Protein AF-A0A2J8SZX2-F1 (afdb_monomer)

InterPro domains:
  IPR000738 WHEP-TRS domain [PF00458] (13-65)
  IPR000738 WHEP-TRS domain [PS00762] (20-48)
  IPR000738 WHEP-TRS domain [PS51185] (9-65)
  IPR000738 WHEP-TRS domain [SM00991] (13-69)
  IPR009068 uS15/NS1, RNA-binding domain superfamily [SSF47060] (10-65)
  IPR014729 Rossmann-like alpha/beta/alpha sandwich fold [G3DSA:3.40.50.620] (83-125)

Mean predicted aligned error: 16.52 Å

Solvent-accessible surface area (backbone atoms only — not comparable to full-atom values): 8187 Å² total; per-residue (Å²): 140,90,86,86,72,83,81,73,47,71,66,59,43,51,52,49,38,52,53,39,50,50,48,42,50,50,36,62,74,67,68,49,56,68,68,59,45,51,52,41,46,51,48,37,52,52,42,41,50,52,39,26,69,75,67,74,45,76,85,46,97,91,57,64,96,75,77,84,85,88,83,89,89,85,86,83,91,80,90,77,91,76,70,68,45,77,58,102,87,46,80,47,57,87,47,94,87,48,72,62,61,71,59,50,32,59,75,71,70,52,78,82,91,47,72,67,60,53,54,53,51,66,74,74,107

Nearest PDB structures (foldseek):
  5ujj-assembly1_A  TM=8.056E-01  e=5.529E-10  Homo sapiens
  2djv-assembly1_A  TM=6.641E-01  e=4.109E-02  Homo sapiens
  1x59-assembly1_A  TM=5.696E-01  e=1.342E-01  Homo sapiens
  4m1p-assembly1_A  TM=7.958E-01  e=8.167E-01  Geobacillus thermodenitrificans NG80-2
  5lcy-assembly1_C  TM=8.212E-01  e=2.506E+00  Salmonella enterica subsp. enterica serovar Typhimurium

Radius of gyration: 24.13 Å; Cα contacts (8 Å, |Δi|>4): 65; chains: 1; bounding box: 69×42×55 Å

Structure (mmCIF, N/CA/C/O backbone):
data_AF-A0A2J8SZX2-F1
#
_entry.id   AF-A0A2J8SZX2-F1
#
loop_
_atom_site.group_PDB
_atom_site.id
_atom_site.type_symbol
_atom_site.label_atom_id
_atom_site.label_alt_id
_atom_site.label_comp_id
_atom_site.label_asym_id
_atom_site.label_entity_id
_atom_site.label_seq_id
_atom_site.pdbx_PDB_ins_code
_atom_site.Cartn_x
_atom_site.Cartn_y
_atom_site.Cartn_z
_atom_site.occupancy
_atom_site.B_iso_or_equiv
_atom_site.auth_seq_id
_atom_site.auth_comp_id
_atom_site.auth_asym_id
_atom_site.auth_atom_id
_atom_site.pdbx_PDB_model_num
ATOM 1 N N . MET A 1 1 ? 40.806 -9.061 -31.811 1.00 41.22 1 MET A N 1
ATOM 2 C CA . MET A 1 1 ? 39.915 -9.978 -31.073 1.00 41.22 1 MET A CA 1
ATOM 3 C C . MET A 1 1 ? 38.663 -9.203 -30.692 1.00 41.22 1 MET A C 1
ATOM 5 O O . MET A 1 1 ? 38.812 -8.308 -29.870 1.00 41.22 1 MET A O 1
ATOM 9 N N . PRO A 1 2 ? 37.482 -9.439 -31.286 1.00 55.88 2 PRO A N 1
ATOM 10 C CA . PRO A 1 2 ? 36.274 -8.826 -30.743 1.00 55.88 2 PRO A CA 1
ATOM 11 C C . PRO A 1 2 ? 35.157 -9.863 -30.583 1.00 55.88 2 PRO A C 1
ATOM 13 O O . PRO A 1 2 ? 34.557 -10.255 -31.574 1.00 55.88 2 PRO A O 1
ATOM 16 N N . ASN A 1 3 ? 34.926 -10.342 -29.360 1.00 47.12 3 ASN A N 1
ATOM 17 C CA . ASN A 1 3 ? 33.588 -10.546 -28.783 1.00 47.12 3 ASN A CA 1
ATOM 18 C C . ASN A 1 3 ? 33.706 -11.303 -27.457 1.00 47.12 3 ASN A C 1
ATOM 20 O O . ASN A 1 3 ? 33.850 -12.520 -27.453 1.00 47.12 3 ASN A O 1
ATOM 24 N N . SER A 1 4 ? 33.590 -10.569 -26.355 1.00 47.84 4 SER A N 1
ATOM 25 C CA . SER A 1 4 ? 33.160 -11.102 -25.059 1.00 47.84 4 SER A CA 1
ATOM 26 C C . SER A 1 4 ? 32.384 -10.009 -24.323 1.00 47.84 4 SER A C 1
ATOM 28 O O . SER A 1 4 ? 32.698 -9.678 -23.185 1.00 47.84 4 SER A O 1
ATOM 30 N N . GLU A 1 5 ? 31.405 -9.392 -24.988 1.00 51.00 5 GLU A N 1
ATOM 31 C CA . GLU A 1 5 ? 30.329 -8.719 -24.261 1.00 51.00 5 GLU A CA 1
ATOM 32 C C . GLU A 1 5 ? 29.258 -9.779 -23.984 1.00 51.00 5 GLU A C 1
ATOM 34 O O . GLU A 1 5 ? 28.788 -10.419 -24.930 1.00 51.00 5 GLU A O 1
ATOM 39 N N . PRO A 1 6 ? 28.885 -10.039 -22.719 1.00 47.28 6 PRO A N 1
ATOM 40 C CA . PRO A 1 6 ? 27.720 -10.857 -22.453 1.00 47.28 6 PRO A CA 1
ATOM 41 C C . PRO A 1 6 ? 26.525 -10.058 -22.970 1.00 47.28 6 PRO A C 1
ATOM 43 O O . PRO A 1 6 ? 26.184 -9.013 -22.420 1.00 47.28 6 PRO A O 1
ATOM 46 N N . CYS A 1 7 ? 25.937 -10.510 -24.076 1.00 44.41 7 CYS A N 1
ATOM 47 C CA . CYS A 1 7 ? 24.688 -9.978 -24.606 1.00 44.41 7 CYS A CA 1
ATOM 48 C C . CYS A 1 7 ? 23.585 -10.282 -23.586 1.00 44.41 7 CYS A C 1
ATOM 50 O O . CYS A 1 7 ? 22.896 -11.293 -23.687 1.00 44.41 7 CYS A O 1
ATOM 52 N N . VAL A 1 8 ? 23.468 -9.445 -22.556 1.00 61.22 8 VAL A N 1
ATOM 53 C CA . VAL A 1 8 ? 22.274 -9.401 -21.721 1.00 61.22 8 VAL A CA 1
ATOM 54 C C . VAL A 1 8 ? 21.222 -8.773 -22.608 1.00 61.22 8 VAL A C 1
ATOM 56 O O . VAL A 1 8 ? 21.334 -7.605 -22.995 1.00 61.22 8 VAL A O 1
ATOM 59 N N . SER A 1 9 ? 20.257 -9.583 -23.025 1.00 74.88 9 SER A N 1
ATOM 60 C CA . SER A 1 9 ? 19.263 -9.127 -23.979 1.00 74.88 9 SER A CA 1
ATOM 61 C C . SER A 1 9 ? 18.487 -7.948 -23.374 1.00 74.88 9 SER A C 1
ATOM 63 O O . SER A 1 9 ? 18.234 -7.909 -22.164 1.00 74.88 9 SER A O 1
ATOM 65 N N . PRO A 1 10 ? 18.076 -6.962 -24.182 1.00 75.00 10 PRO A N 1
ATOM 66 C CA . PRO A 1 10 ? 17.342 -5.805 -23.674 1.00 75.00 10 PRO A CA 1
ATOM 67 C C . PRO A 1 10 ? 16.081 -6.177 -22.884 1.00 75.00 10 PRO A C 1
ATOM 69 O O . PRO A 1 10 ? 15.703 -5.490 -21.937 1.00 75.00 10 PRO A O 1
ATOM 72 N N . LEU A 1 11 ? 15.469 -7.307 -23.242 1.00 78.25 11 LEU A N 1
ATOM 73 C CA . LEU A 1 11 ? 14.329 -7.889 -22.550 1.00 78.25 11 LEU A CA 1
ATOM 74 C C . LEU A 1 11 ? 14.689 -8.422 -21.152 1.00 78.25 11 LEU A C 1
ATOM 76 O O . LEU A 1 11 ? 13.962 -8.162 -20.196 1.00 78.25 11 LEU A O 1
ATOM 80 N N . GLU A 1 12 ? 15.813 -9.126 -20.998 1.00 82.50 12 GLU A N 1
ATOM 81 C CA . GLU A 1 12 ? 16.295 -9.571 -19.679 1.00 82.50 12 GLU A CA 1
ATOM 82 C C . GLU A 1 12 ? 16.577 -8.389 -18.756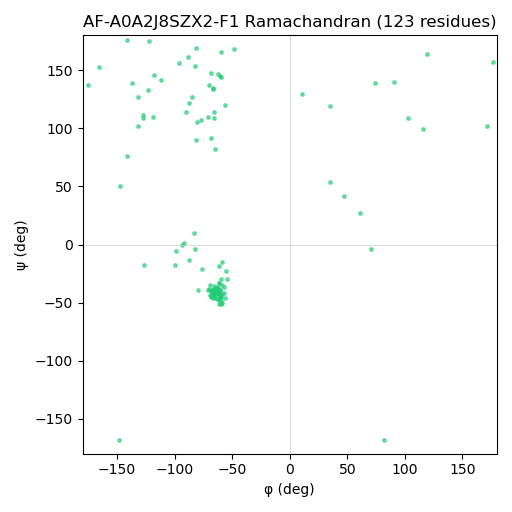 1.00 82.50 12 GLU A C 1
ATOM 84 O O . GLU A 1 12 ? 16.255 -8.420 -17.565 1.00 82.50 12 GLU A O 1
ATOM 89 N N . LEU A 1 13 ? 17.139 -7.321 -19.315 1.00 82.88 13 LEU A N 1
ATOM 90 C CA . LEU A 1 13 ? 17.448 -6.113 -18.573 1.00 82.88 13 LEU A CA 1
ATOM 91 C C . LEU A 1 13 ? 16.178 -5.357 -18.162 1.00 82.88 13 LEU A C 1
ATOM 93 O O . LEU A 1 13 ? 16.088 -4.899 -17.026 1.00 82.88 13 LEU A O 1
ATOM 97 N N . PHE A 1 14 ? 15.162 -5.313 -19.031 1.00 82.94 14 PHE A N 1
ATOM 98 C CA . PHE A 1 14 ? 13.830 -4.805 -18.692 1.00 82.94 14 PHE A CA 1
ATOM 99 C C . PHE A 1 14 ? 13.199 -5.587 -17.530 1.00 82.94 14 PHE A C 1
ATOM 101 O O . PHE A 1 14 ? 12.783 -4.984 -16.541 1.00 82.94 14 PHE A O 1
ATOM 108 N N . ASN A 1 15 ? 13.186 -6.922 -17.610 1.00 85.12 15 ASN A N 1
ATOM 109 C CA . ASN A 1 15 ? 12.644 -7.785 -16.556 1.00 85.12 15 ASN A CA 1
ATOM 110 C C . ASN A 1 15 ? 13.405 -7.616 -15.236 1.00 85.12 15 ASN A C 1
ATOM 112 O O . ASN A 1 15 ? 12.794 -7.514 -14.177 1.00 85.12 15 ASN A O 1
ATOM 116 N N . SER A 1 16 ? 14.735 -7.516 -15.293 1.00 86.50 16 SER A N 1
ATOM 117 C CA . SER A 1 16 ? 15.568 -7.295 -14.106 1.00 86.50 16 SER A CA 1
ATOM 118 C C . SER A 1 16 ? 15.273 -5.951 -13.445 1.00 86.50 16 SER A C 1
ATOM 120 O O . SER A 1 16 ? 15.188 -5.880 -12.222 1.00 86.50 16 SER A O 1
ATOM 122 N N . ILE A 1 17 ? 15.064 -4.886 -14.229 1.00 88.56 17 ILE A N 1
ATOM 123 C CA . ILE A 1 17 ? 14.664 -3.575 -13.695 1.00 88.56 17 ILE A CA 1
ATOM 124 C C . ILE A 1 17 ? 13.272 -3.643 -13.064 1.00 88.56 17 ILE A C 1
ATOM 126 O O . ILE A 1 17 ? 13.071 -3.066 -11.996 1.00 88.56 17 ILE A O 1
ATOM 130 N N . ALA A 1 18 ? 12.324 -4.342 -13.691 1.00 86.06 18 ALA A N 1
ATOM 131 C CA . ALA A 1 18 ? 10.980 -4.519 -13.149 1.00 86.06 18 ALA A CA 1
ATOM 132 C C . ALA A 1 18 ? 11.013 -5.249 -11.798 1.00 86.06 18 ALA A C 1
ATOM 134 O O . ALA A 1 18 ? 10.501 -4.726 -10.807 1.00 86.06 18 ALA A O 1
ATOM 135 N N . THR A 1 19 ? 11.694 -6.397 -11.737 1.00 87.88 19 THR A N 1
ATOM 136 C CA . THR A 1 19 ? 11.862 -7.195 -10.515 1.00 87.88 19 THR A CA 1
ATOM 137 C C . THR A 1 19 ? 12.584 -6.409 -9.425 1.00 87.88 19 THR A C 1
ATOM 139 O O . THR A 1 19 ? 12.126 -6.364 -8.285 1.00 87.88 19 THR A O 1
ATOM 142 N N . GLN A 1 20 ? 13.681 -5.728 -9.768 1.00 89.75 20 GLN A N 1
ATOM 143 C CA . GLN A 1 20 ? 14.436 -4.921 -8.812 1.00 89.75 20 GLN A CA 1
ATOM 144 C C . GLN A 1 20 ? 13.618 -3.721 -8.310 1.00 89.75 20 GLN A C 1
ATOM 146 O O . GLN A 1 20 ? 13.712 -3.350 -7.143 1.00 89.75 20 GLN A O 1
ATOM 151 N N . GLY A 1 21 ? 12.797 -3.113 -9.170 1.00 88.81 21 GLY A N 1
ATOM 152 C CA . GLY A 1 21 ? 11.896 -2.025 -8.799 1.00 88.81 21 GLY A CA 1
ATOM 153 C C . GLY A 1 21 ? 10.802 -2.469 -7.827 1.00 88.81 21 GLY A C 1
ATOM 154 O O . GLY A 1 21 ? 10.505 -1.741 -6.878 1.00 88.81 21 GLY A O 1
ATOM 155 N N . GLU A 1 22 ? 10.242 -3.665 -8.025 1.00 88.31 22 GLU A N 1
ATOM 156 C CA . GLU A 1 22 ? 9.286 -4.262 -7.085 1.00 88.31 22 GLU A CA 1
ATOM 157 C C . GLU A 1 22 ? 9.955 -4.594 -5.749 1.00 88.31 22 GLU A C 1
ATOM 159 O O . GLU A 1 22 ? 9.414 -4.261 -4.700 1.00 88.31 22 GLU A O 1
ATOM 164 N N . LEU A 1 23 ? 11.176 -5.135 -5.775 1.00 88.75 23 LEU A N 1
ATOM 165 C CA . LEU A 1 23 ? 11.956 -5.396 -4.565 1.00 88.75 23 LEU A CA 1
ATOM 166 C C . LEU A 1 23 ? 12.239 -4.109 -3.774 1.00 88.75 23 LEU A C 1
ATOM 168 O O . LEU A 1 23 ? 12.071 -4.071 -2.562 1.00 88.75 23 LEU A O 1
ATOM 172 N N . VAL A 1 24 ? 12.621 -3.015 -4.439 1.00 89.69 24 VAL A N 1
ATOM 173 C CA . VAL A 1 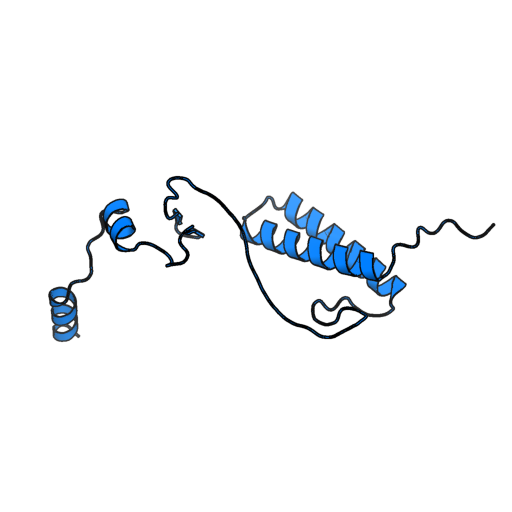24 ? 12.810 -1.717 -3.766 1.00 89.69 24 VAL A CA 1
ATOM 174 C C . VAL A 1 24 ? 11.501 -1.218 -3.147 1.00 89.69 24 VAL A C 1
ATOM 176 O O . VAL A 1 24 ? 11.520 -0.631 -2.063 1.00 89.69 24 VAL A O 1
ATOM 179 N N . ARG A 1 25 ? 10.363 -1.437 -3.817 1.00 89.62 25 ARG A N 1
ATOM 180 C CA . ARG A 1 25 ? 9.044 -1.066 -3.293 1.00 89.62 25 ARG A CA 1
ATOM 181 C C . ARG A 1 25 ? 8.678 -1.902 -2.069 1.00 89.62 25 ARG A C 1
ATOM 183 O O . ARG A 1 25 ? 8.257 -1.319 -1.073 1.00 89.62 25 ARG A O 1
ATOM 190 N N . SER A 1 26 ? 8.871 -3.218 -2.120 1.00 87.12 26 SER A N 1
ATOM 191 C CA . SER A 1 26 ? 8.571 -4.120 -1.007 1.00 87.12 26 SER A CA 1
ATOM 192 C C . SER A 1 26 ? 9.489 -3.871 0.189 1.00 87.12 26 SER A C 1
ATOM 194 O O . SER A 1 26 ? 8.993 -3.767 1.305 1.00 87.12 26 SER A O 1
ATOM 196 N N . LEU A 1 27 ? 10.790 -3.651 -0.028 1.00 91.19 27 LEU A N 1
ATOM 197 C CA . LEU A 1 27 ? 11.742 -3.300 1.033 1.00 91.19 27 LEU A CA 1
ATOM 198 C C . LEU A 1 27 ? 11.384 -1.969 1.708 1.00 91.19 27 LEU A C 1
ATOM 200 O O . LEU A 1 27 ? 11.453 -1.856 2.930 1.00 91.19 27 LEU A O 1
ATOM 204 N N . LYS A 1 28 ? 10.959 -0.963 0.933 1.00 85.19 28 LYS A N 1
ATOM 205 C CA . LYS A 1 28 ? 10.483 0.315 1.487 1.00 85.19 28 LYS A CA 1
ATOM 206 C C . LYS A 1 28 ? 9.163 0.166 2.245 1.00 85.19 28 LYS A C 1
ATOM 208 O O . LYS A 1 28 ? 9.010 0.798 3.281 1.00 85.19 28 LYS A O 1
ATOM 213 N N . ALA A 1 29 ? 8.229 -0.638 1.741 1.00 87.00 29 ALA A N 1
ATOM 214 C CA . ALA A 1 29 ? 6.949 -0.891 2.402 1.00 87.00 29 ALA A CA 1
ATOM 215 C C . ALA A 1 29 ? 7.111 -1.719 3.689 1.00 87.00 29 ALA A C 1
ATOM 217 O O . ALA A 1 29 ? 6.414 -1.476 4.666 1.00 87.00 29 ALA A O 1
ATOM 218 N N . GLY A 1 30 ? 8.060 -2.657 3.703 1.00 84.56 30 GLY A N 1
ATOM 219 C CA . GLY A 1 30 ? 8.387 -3.506 4.848 1.00 84.56 30 GLY A CA 1
ATOM 220 C C . GLY A 1 30 ? 9.338 -2.874 5.865 1.00 84.56 30 GLY A C 1
ATOM 221 O O . GLY A 1 30 ? 9.820 -3.592 6.735 1.00 84.56 30 GLY A O 1
ATOM 222 N N . ASN A 1 31 ? 9.642 -1.571 5.758 1.00 84.19 31 ASN A N 1
ATOM 223 C CA . ASN A 1 31 ? 10.609 -0.868 6.615 1.00 84.19 31 ASN A CA 1
ATOM 224 C C . ASN A 1 31 ? 11.943 -1.625 6.772 1.00 84.19 31 ASN A C 1
ATOM 226 O O . ASN A 1 31 ? 12.501 -1.704 7.868 1.00 84.19 31 ASN A O 1
ATOM 230 N N . ALA A 1 32 ? 12.448 -2.190 5.670 1.00 88.00 32 ALA A N 1
ATOM 231 C CA . ALA A 1 32 ? 13.741 -2.863 5.646 1.00 88.00 32 ALA A CA 1
ATOM 232 C C . ALA A 1 32 ? 14.877 -1.906 6.035 1.00 88.00 32 ALA A C 1
ATOM 234 O O . ALA A 1 32 ? 14.714 -0.678 6.065 1.00 88.00 32 ALA A O 1
ATOM 235 N N . SER A 1 33 ? 16.053 -2.461 6.328 1.00 90.38 33 SER A N 1
ATOM 236 C CA . SER A 1 33 ? 17.177 -1.633 6.751 1.00 90.38 33 SER A CA 1
ATOM 237 C C . SER A 1 33 ? 17.585 -0.656 5.643 1.00 90.38 33 SER A C 1
ATOM 239 O O . SER A 1 33 ? 17.494 -0.936 4.443 1.00 90.38 33 SER A O 1
ATOM 241 N N . LYS A 1 34 ? 18.040 0.533 6.047 1.00 89.75 34 LYS A N 1
ATOM 242 C CA . LYS A 1 34 ? 18.444 1.581 5.104 1.00 89.75 34 LYS A CA 1
ATOM 243 C C . LYS A 1 34 ? 19.544 1.096 4.155 1.00 89.75 34 LYS A C 1
ATOM 245 O O . LYS A 1 34 ? 19.495 1.413 2.973 1.00 89.75 34 LYS A O 1
ATOM 250 N N . ASP A 1 35 ? 20.467 0.279 4.656 1.00 90.44 35 ASP A N 1
ATOM 251 C CA . ASP A 1 35 ? 21.557 -0.297 3.869 1.00 90.44 35 ASP A CA 1
ATOM 252 C C . ASP A 1 35 ? 21.044 -1.252 2.778 1.00 90.44 35 ASP A C 1
ATOM 254 O O . ASP A 1 35 ? 21.518 -1.209 1.640 1.00 90.44 35 ASP A O 1
ATOM 258 N N . GLU A 1 36 ? 20.033 -2.072 3.082 1.00 88.88 36 GLU A N 1
ATOM 259 C CA . GLU A 1 36 ? 19.393 -2.958 2.100 1.00 88.88 36 GLU A CA 1
ATOM 260 C C . GLU A 1 36 ? 18.644 -2.161 1.028 1.00 88.88 36 GLU A C 1
ATOM 262 O O . GLU A 1 36 ? 18.782 -2.443 -0.165 1.00 88.88 36 GLU A O 1
ATOM 267 N N . ILE A 1 37 ? 17.899 -1.127 1.435 1.00 90.75 37 ILE A N 1
ATOM 268 C CA . ILE A 1 37 ? 17.183 -0.241 0.509 1.00 90.75 37 ILE A CA 1
ATOM 269 C C . ILE A 1 37 ? 18.175 0.497 -0.398 1.00 90.75 37 ILE A C 1
ATOM 271 O O . ILE A 1 37 ? 17.982 0.529 -1.614 1.00 90.75 37 ILE A O 1
ATOM 275 N N . ASP A 1 38 ? 19.246 1.064 0.159 1.00 90.69 38 ASP A N 1
ATOM 276 C CA . ASP A 1 38 ? 20.245 1.825 -0.595 1.00 90.69 38 ASP A CA 1
ATOM 277 C C . ASP A 1 38 ? 21.028 0.921 -1.563 1.00 90.69 38 ASP A C 1
ATOM 279 O O . ASP A 1 38 ? 21.258 1.297 -2.718 1.00 90.69 38 ASP A O 1
ATOM 283 N N . SER A 1 39 ? 21.363 -0.305 -1.147 1.00 91.81 39 SER A N 1
ATOM 284 C CA . SER A 1 39 ? 21.968 -1.322 -2.017 1.00 91.81 39 SER A CA 1
ATOM 285 C C . SER A 1 39 ? 21.044 -1.693 -3.184 1.00 91.81 39 SER A C 1
ATOM 287 O O . SER A 1 39 ? 21.450 -1.656 -4.353 1.00 91.81 39 SER A O 1
ATOM 289 N N . ALA A 1 40 ? 19.766 -1.959 -2.895 1.00 89.38 40 ALA A N 1
ATOM 290 C CA . ALA A 1 40 ? 18.777 -2.322 -3.903 1.00 89.38 40 ALA A CA 1
ATOM 291 C C . ALA A 1 40 ? 18.493 -1.176 -4.893 1.00 89.38 40 ALA A C 1
ATOM 293 O O . ALA A 1 40 ? 18.355 -1.417 -6.096 1.00 89.38 40 ALA A O 1
ATOM 294 N N . VAL A 1 41 ? 18.456 0.072 -4.414 1.00 92.06 41 VAL A N 1
ATOM 295 C CA . VAL A 1 41 ? 18.309 1.276 -5.249 1.00 92.06 41 VAL A CA 1
ATOM 296 C C . VAL A 1 41 ? 19.543 1.491 -6.124 1.00 92.06 41 VAL A C 1
ATOM 298 O O . VAL A 1 41 ? 19.406 1.818 -7.304 1.00 92.06 41 VAL A O 1
ATOM 301 N N . LYS A 1 42 ? 20.748 1.271 -5.590 1.00 92.19 42 LYS A N 1
ATOM 302 C CA . LYS A 1 42 ? 21.992 1.371 -6.363 1.00 92.19 42 LYS A CA 1
ATOM 303 C C . LYS A 1 42 ? 22.010 0.369 -7.517 1.00 92.19 42 LYS A C 1
ATOM 305 O O . LYS A 1 42 ? 22.313 0.757 -8.644 1.00 92.19 42 LYS A O 1
ATOM 310 N N . MET A 1 43 ? 21.607 -0.878 -7.264 1.00 89.75 43 MET A N 1
ATOM 311 C CA . MET A 1 43 ? 21.424 -1.877 -8.322 1.00 89.75 43 MET A CA 1
ATOM 312 C C . MET A 1 43 ? 20.380 -1.442 -9.356 1.00 89.75 43 MET A C 1
ATOM 314 O O . MET A 1 43 ? 20.644 -1.531 -10.553 1.00 89.75 43 MET A O 1
ATOM 318 N N . LEU A 1 44 ? 19.228 -0.918 -8.921 1.00 89.56 44 LEU A N 1
ATOM 319 C CA . LEU A 1 44 ? 18.175 -0.440 -9.824 1.00 89.56 44 LEU A CA 1
ATOM 320 C C . LEU A 1 44 ? 18.679 0.664 -10.770 1.00 89.56 44 LEU A C 1
ATOM 322 O O . LEU A 1 44 ? 18.388 0.641 -11.966 1.00 89.56 44 LEU A O 1
ATOM 326 N N . LEU A 1 45 ? 19.464 1.611 -10.248 1.00 89.25 45 LEU A N 1
ATOM 327 C CA . LEU A 1 45 ? 20.076 2.682 -11.038 1.00 89.25 45 LEU A CA 1
ATOM 328 C C . LEU A 1 45 ? 21.094 2.139 -12.047 1.00 89.25 45 LEU A C 1
ATOM 330 O O . LEU A 1 45 ? 21.079 2.558 -13.205 1.00 89.25 45 LEU A O 1
ATOM 334 N N . SER A 1 46 ? 21.944 1.193 -11.637 1.00 87.69 46 SER A N 1
ATOM 335 C CA . SER A 1 46 ? 22.893 0.522 -12.533 1.00 87.69 46 SER A CA 1
ATOM 336 C C . SER A 1 46 ? 22.189 -0.210 -13.672 1.00 87.69 46 SER A C 1
ATOM 338 O O . SER A 1 46 ? 22.531 0.008 -14.833 1.00 87.69 46 SER A O 1
ATOM 340 N N . LEU A 1 47 ? 21.158 -1.002 -13.366 1.00 88.31 47 LEU A N 1
ATOM 341 C CA . LEU A 1 47 ? 20.387 -1.728 -14.377 1.00 88.31 47 LEU A CA 1
ATOM 342 C C . LEU A 1 47 ? 19.706 -0.766 -15.359 1.00 88.31 47 LEU A C 1
ATOM 344 O O . LEU A 1 47 ? 19.763 -0.969 -16.571 1.00 88.31 47 LEU A O 1
ATOM 348 N N . LYS A 1 48 ? 19.129 0.331 -14.855 1.00 84.56 48 LYS A N 1
ATOM 349 C CA . LYS A 1 48 ? 18.495 1.360 -15.686 1.00 84.56 48 LYS A CA 1
ATOM 350 C C . LYS A 1 48 ? 19.492 2.075 -16.605 1.00 84.56 48 LYS A C 1
ATOM 352 O O . LYS A 1 48 ? 19.157 2.362 -17.755 1.00 84.56 48 LYS A O 1
ATOM 357 N N . MET A 1 49 ? 20.714 2.327 -16.133 1.00 85.31 49 MET A N 1
ATOM 358 C CA . MET A 1 49 ? 21.795 2.876 -16.959 1.00 85.31 49 MET A CA 1
ATOM 359 C C . MET A 1 49 ? 22.210 1.908 -18.067 1.00 85.31 49 MET A C 1
ATOM 361 O O . MET A 1 49 ? 22.301 2.324 -19.220 1.00 85.31 49 MET A O 1
ATOM 365 N N . SER A 1 50 ? 22.387 0.623 -17.750 1.00 83.56 50 SER A N 1
ATOM 366 C CA . SER A 1 50 ? 22.679 -0.405 -18.754 1.00 83.56 50 SER A CA 1
ATOM 367 C C . SER A 1 50 ? 21.553 -0.523 -19.788 1.00 83.56 50 SER A C 1
ATOM 369 O O . SER A 1 50 ? 21.832 -0.656 -20.975 1.00 83.56 50 SER A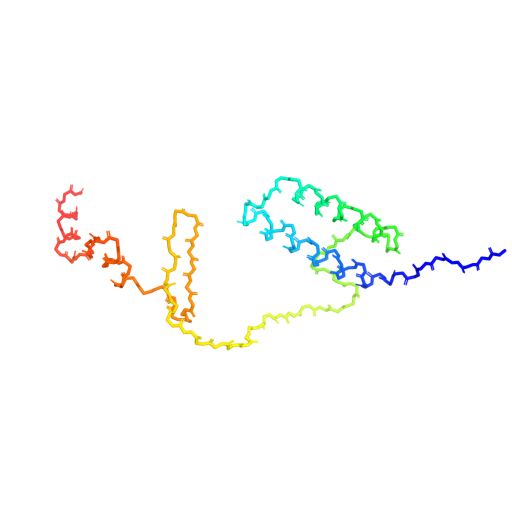 O 1
ATOM 371 N N . TYR A 1 51 ? 20.285 -0.414 -19.371 1.00 82.94 51 TYR A N 1
ATOM 372 C CA . TYR A 1 51 ? 19.137 -0.490 -20.284 1.00 82.94 51 TYR A CA 1
ATOM 373 C C . TYR A 1 51 ? 19.106 0.683 -21.241 1.00 82.94 51 TYR A C 1
ATOM 375 O O . TYR A 1 51 ? 18.949 0.500 -22.443 1.00 82.94 51 TYR A O 1
ATOM 383 N N . LYS A 1 52 ? 19.345 1.885 -20.718 1.00 83.69 52 LYS A N 1
ATOM 384 C CA . LYS A 1 52 ? 19.463 3.089 -21.531 1.00 83.69 52 LYS A CA 1
ATOM 385 C C . LYS A 1 52 ? 20.650 3.024 -22.491 1.00 83.69 52 LYS A C 1
ATOM 387 O O . LYS A 1 52 ? 20.534 3.504 -23.610 1.00 83.69 52 LYS A O 1
ATOM 392 N N . ALA A 1 53 ? 21.770 2.429 -22.082 1.00 81.19 53 ALA A N 1
ATOM 393 C CA . ALA A 1 53 ? 22.921 2.237 -22.960 1.00 81.19 53 ALA A CA 1
ATOM 394 C C . ALA A 1 53 ? 22.623 1.239 -24.094 1.00 81.19 53 ALA A C 1
ATOM 396 O O . ALA A 1 53 ? 23.022 1.479 -25.228 1.00 81.19 53 ALA A O 1
ATOM 397 N N . ALA A 1 54 ? 21.891 0.158 -23.802 1.00 75.75 54 ALA A N 1
ATOM 398 C CA . ALA A 1 54 ? 21.566 -0.888 -24.773 1.00 75.75 54 ALA A CA 1
ATOM 399 C C . ALA A 1 54 ? 20.400 -0.525 -25.713 1.00 75.75 54 ALA A C 1
ATOM 401 O O . ALA A 1 54 ? 20.438 -0.849 -26.897 1.00 75.75 54 ALA A O 1
ATOM 402 N N . MET A 1 55 ? 19.356 0.132 -25.199 1.00 74.06 55 MET A N 1
ATOM 403 C CA . MET A 1 55 ? 18.143 0.488 -25.953 1.00 74.06 55 MET A CA 1
ATOM 404 C C . MET A 1 55 ? 18.123 1.933 -26.446 1.00 74.06 55 MET A C 1
ATOM 406 O O . MET A 1 55 ? 17.307 2.271 -27.297 1.00 74.06 55 MET A O 1
ATOM 410 N N . GLY A 1 56 ? 18.961 2.810 -25.892 1.00 69.44 56 GLY A N 1
ATOM 411 C CA . GLY A 1 56 ? 18.903 4.251 -26.152 1.00 69.44 56 GLY A CA 1
ATOM 412 C C . GLY A 1 56 ? 17.685 4.955 -25.535 1.00 69.44 56 GLY A C 1
ATOM 413 O O . GLY A 1 56 ? 17.601 6.180 -25.604 1.00 69.44 56 GLY A O 1
ATOM 414 N N . GLU A 1 57 ? 16.764 4.218 -24.905 1.00 66.94 57 GLU A N 1
ATOM 415 C CA . GLU A 1 57 ? 15.544 4.746 -24.292 1.00 66.94 57 GLU A CA 1
ATOM 416 C C . GLU A 1 57 ? 15.508 4.492 -22.776 1.00 66.94 57 GLU A C 1
ATOM 418 O O . GLU A 1 57 ? 16.026 3.502 -22.258 1.00 66.94 57 GLU A O 1
ATOM 423 N N . ASP A 1 58 ? 14.914 5.432 -22.041 1.00 70.81 58 ASP A N 1
ATOM 424 C CA . ASP A 1 58 ? 14.758 5.346 -20.591 1.00 70.81 58 ASP A CA 1
ATOM 425 C C . ASP A 1 58 ? 13.740 4.248 -20.226 1.00 70.81 58 ASP A C 1
ATOM 427 O O . ASP A 1 58 ? 12.684 4.141 -20.852 1.00 70.81 58 ASP A O 1
ATOM 431 N N . TYR A 1 59 ? 14.034 3.440 -19.199 1.00 67.50 59 TYR A N 1
ATOM 432 C CA . TYR A 1 59 ? 13.121 2.384 -18.747 1.00 67.50 59 TYR A CA 1
ATOM 433 C C . TYR A 1 59 ? 11.744 2.958 -18.384 1.00 67.50 59 TYR A C 1
ATOM 435 O O . TYR A 1 59 ? 11.619 3.778 -17.465 1.00 67.50 59 TYR A O 1
ATOM 443 N N . LYS A 1 60 ? 10.707 2.476 -19.077 1.00 67.00 60 LYS A N 1
ATOM 444 C CA . LYS A 1 60 ? 9.298 2.782 -18.822 1.00 67.00 60 LYS A CA 1
ATOM 445 C C . LYS A 1 60 ? 8.568 1.490 -18.481 1.00 67.00 60 LYS A C 1
ATOM 447 O O . LYS A 1 60 ? 8.298 0.687 -19.364 1.00 67.00 60 LYS A O 1
ATOM 452 N N . ALA A 1 61 ? 8.173 1.334 -17.218 1.00 61.53 61 ALA A N 1
ATOM 453 C CA . ALA A 1 61 ? 7.416 0.170 -16.740 1.00 61.53 61 ALA A CA 1
ATOM 454 C C . ALA A 1 61 ? 6.112 -0.090 -17.530 1.00 61.53 61 ALA A C 1
ATOM 456 O O . ALA A 1 61 ? 5.627 -1.213 -17.561 1.00 61.53 61 ALA A O 1
ATOM 457 N N . ASN A 1 62 ? 5.570 0.937 -18.198 1.00 56.62 62 ASN A N 1
ATOM 458 C CA . ASN A 1 62 ? 4.336 0.864 -18.985 1.00 56.62 62 ASN A CA 1
ATOM 459 C C . ASN A 1 62 ? 4.548 0.564 -20.481 1.00 56.62 62 ASN A C 1
ATOM 461 O O . ASN A 1 62 ? 3.574 0.542 -21.228 1.00 56.62 62 ASN A O 1
ATOM 465 N N . CYS A 1 63 ? 5.789 0.402 -20.945 1.00 46.59 63 CYS A N 1
ATOM 466 C CA . CYS A 1 63 ? 6.083 0.194 -22.363 1.00 46.59 63 CYS A CA 1
ATOM 467 C C . CYS A 1 63 ? 7.223 -0.827 -22.518 1.00 46.59 63 CYS A C 1
ATOM 469 O O . CYS A 1 63 ? 8.365 -0.431 -22.759 1.00 46.59 63 CYS A O 1
ATOM 471 N N . PRO A 1 64 ? 6.949 -2.131 -22.331 1.00 54.59 64 PRO A N 1
ATOM 472 C CA . PRO A 1 64 ? 7.904 -3.166 -22.705 1.00 54.59 64 PRO A CA 1
ATOM 473 C C . PRO A 1 64 ? 8.198 -3.079 -24.215 1.00 54.59 64 PRO A C 1
ATOM 475 O O . PRO A 1 64 ? 7.295 -2.756 -24.997 1.00 54.59 64 PRO A O 1
ATOM 478 N N . PRO A 1 65 ? 9.437 -3.353 -24.661 1.00 47.00 65 PRO A N 1
ATOM 479 C CA . PRO A 1 65 ? 9.747 -3.444 -26.080 1.00 47.00 65 PRO A CA 1
ATOM 480 C C . PRO A 1 65 ? 9.056 -4.689 -26.657 1.00 47.00 65 PRO A C 1
ATOM 482 O O . PRO A 1 65 ? 9.593 -5.792 -26.621 1.00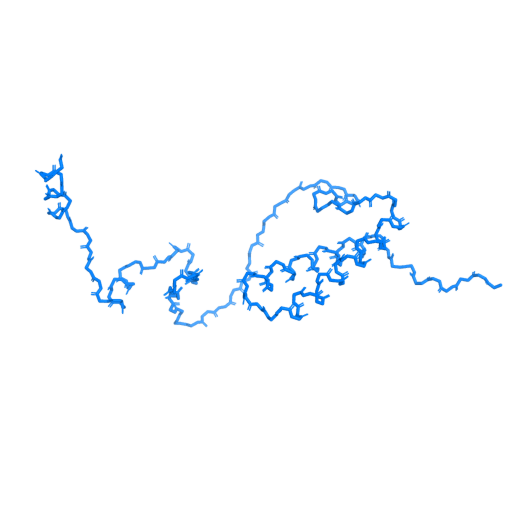 47.00 65 PRO A O 1
ATOM 485 N N . GLY A 1 66 ? 7.833 -4.496 -27.155 1.00 46.31 66 GLY A N 1
ATOM 486 C CA . GLY A 1 66 ? 7.020 -5.522 -27.802 1.00 46.31 66 GLY A CA 1
ATOM 487 C C . GLY A 1 66 ? 5.731 -5.855 -27.048 1.00 46.31 66 GLY A C 1
ATOM 488 O O . GLY A 1 66 ? 5.722 -6.710 -26.171 1.00 46.31 66 GLY A O 1
ATOM 489 N N . ASN A 1 67 ? 4.632 -5.268 -27.532 1.00 40.53 67 ASN A N 1
ATOM 490 C CA . ASN A 1 67 ? 3.231 -5.686 -27.364 1.00 40.53 67 ASN A CA 1
ATOM 491 C C . ASN A 1 67 ? 2.441 -5.122 -26.146 1.00 40.53 67 ASN A C 1
ATOM 493 O O . ASN A 1 67 ? 2.998 -4.963 -25.060 1.00 40.53 67 ASN A O 1
ATOM 497 N N . PRO A 1 68 ? 1.144 -4.768 -26.330 1.00 43.47 68 PRO A N 1
ATOM 498 C CA . PRO A 1 68 ? 0.345 -4.013 -25.371 1.00 43.47 68 PRO A CA 1
ATOM 499 C C . PRO A 1 68 ? -0.242 -4.913 -24.266 1.00 43.47 68 PRO A C 1
ATOM 501 O O . PRO A 1 68 ? -0.466 -6.103 -24.467 1.00 43.47 68 PRO A O 1
ATOM 504 N N . ALA A 1 69 ? -0.493 -4.300 -23.104 1.00 37.50 69 ALA A N 1
ATOM 505 C CA . ALA A 1 69 ? -1.188 -4.821 -21.911 1.00 37.50 69 ALA A CA 1
ATOM 506 C C . ALA A 1 69 ? -2.548 -5.509 -22.236 1.00 37.50 69 ALA A C 1
ATOM 508 O O . ALA A 1 69 ? -3.051 -5.251 -23.333 1.00 37.50 69 ALA A O 1
ATOM 509 N N . PRO A 1 70 ? -3.238 -6.259 -21.324 1.00 49.97 70 PRO A N 1
ATOM 510 C CA . PRO A 1 70 ? -3.223 -6.167 -19.846 1.00 49.97 70 PRO A CA 1
ATOM 511 C C . PRO A 1 70 ? -3.440 -7.503 -19.058 1.00 49.97 70 PRO A C 1
ATOM 513 O O . PRO A 1 70 ? -3.461 -8.581 -19.631 1.00 49.97 70 PRO A O 1
ATOM 516 N N . THR A 1 71 ? -3.675 -7.362 -17.738 1.00 29.08 71 THR A N 1
ATOM 517 C CA . THR A 1 71 ? -4.460 -8.212 -16.795 1.00 29.08 71 THR A CA 1
ATOM 518 C C . THR A 1 71 ? -3.748 -9.162 -15.814 1.00 29.08 71 THR A C 1
ATOM 520 O O . THR A 1 71 ? -3.260 -10.221 -16.184 1.00 29.08 71 THR A O 1
ATOM 523 N N . SER A 1 72 ? -3.803 -8.765 -14.531 1.00 48.41 72 SER A N 1
ATOM 524 C CA . SER A 1 72 ? -4.248 -9.514 -13.333 1.00 48.41 72 SER A CA 1
ATOM 525 C C . SER A 1 72 ? -4.486 -11.025 -13.471 1.00 48.41 72 SER A C 1
ATOM 527 O O . SER A 1 72 ? -5.315 -11.421 -14.286 1.00 48.41 72 SER A O 1
ATOM 529 N N . ASN A 1 73 ? -3.904 -11.840 -12.575 1.00 35.28 73 ASN A N 1
ATOM 530 C CA . ASN A 1 73 ? -4.658 -12.690 -11.632 1.00 35.28 73 ASN A CA 1
ATOM 531 C C . ASN A 1 73 ? -3.767 -13.596 -10.759 1.00 35.28 73 ASN A C 1
ATOM 533 O O . ASN A 1 73 ? -2.623 -13.902 -11.069 1.00 35.28 73 ASN A O 1
ATOM 537 N N . HIS A 1 74 ? -4.369 -13.961 -9.633 1.00 51.00 74 HIS A N 1
ATOM 538 C CA . HIS A 1 74 ? -3.870 -14.516 -8.379 1.00 51.00 74 HIS A CA 1
ATOM 539 C C . HIS A 1 74 ? -3.967 -16.059 -8.297 1.00 51.00 74 HIS A C 1
ATOM 541 O O . HIS A 1 74 ? -4.882 -16.635 -8.884 1.00 51.00 74 HIS A O 1
ATOM 547 N N . GLY A 1 75 ? -3.129 -16.684 -7.449 1.00 38.97 75 GLY A N 1
ATOM 548 C CA . GLY A 1 75 ? -3.378 -17.963 -6.735 1.00 38.97 75 GLY A CA 1
ATOM 549 C C . GLY A 1 75 ? -2.413 -19.130 -7.037 1.00 38.97 75 GLY A C 1
ATOM 550 O O . GLY A 1 75 ? -1.761 -19.070 -8.080 1.00 38.97 75 GLY A O 1
ATOM 551 N N . PRO A 1 76 ? -2.351 -20.213 -6.208 1.00 55.94 76 PRO A N 1
ATOM 552 C CA . PRO A 1 76 ? -3.266 -20.574 -5.094 1.00 55.94 76 PRO A CA 1
ATOM 553 C C . PRO A 1 76 ? -2.632 -21.184 -3.791 1.00 55.94 76 PRO A C 1
ATOM 555 O O . PRO A 1 76 ? -1.454 -21.520 -3.784 1.00 55.94 76 PRO A O 1
ATOM 558 N N . ASP A 1 77 ? -3.493 -21.416 -2.770 1.00 35.38 77 ASP A N 1
ATOM 559 C CA . ASP A 1 77 ? -3.507 -22.536 -1.769 1.00 35.38 77 ASP A CA 1
ATOM 560 C C . ASP A 1 77 ? -2.458 -22.553 -0.610 1.00 35.38 77 ASP A C 1
ATOM 562 O O . ASP A 1 77 ? -1.295 -22.275 -0.859 1.00 35.38 77 ASP A O 1
ATOM 566 N N . ALA A 1 78 ? -2.697 -22.893 0.677 1.00 38.88 78 ALA A N 1
ATOM 567 C CA . ALA A 1 78 ? -3.802 -23.518 1.429 1.00 38.88 78 ALA A CA 1
ATOM 568 C C . ALA A 1 78 ? -3.626 -23.314 2.974 1.00 38.88 78 ALA A C 1
ATOM 570 O O . ALA A 1 78 ? -2.490 -23.251 3.428 1.00 38.88 78 ALA A O 1
ATOM 571 N N . THR A 1 79 ? -4.738 -23.301 3.741 1.00 35.97 79 THR A N 1
ATOM 572 C CA . THR A 1 79 ? -4.956 -23.688 5.178 1.00 35.97 79 THR A CA 1
ATOM 573 C C . THR A 1 79 ? -3.839 -23.419 6.215 1.00 35.97 79 THR A C 1
ATOM 575 O O . THR A 1 79 ? -2.769 -23.998 6.129 1.00 35.97 79 THR A O 1
ATOM 578 N N . GLU A 1 80 ? -4.048 -22.607 7.265 1.00 36.28 80 GLU A N 1
ATOM 579 C CA . GLU A 1 80 ? -4.599 -22.989 8.587 1.00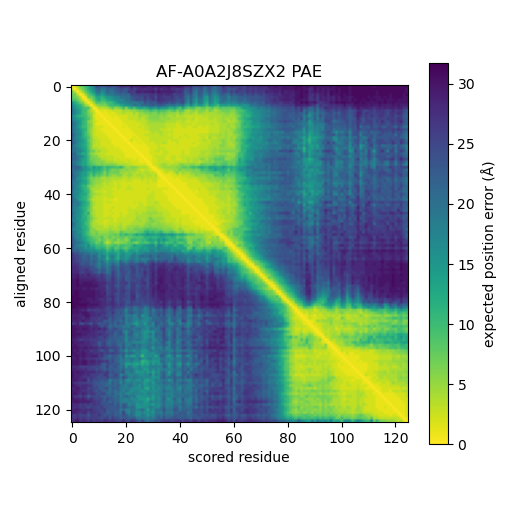 36.28 80 GLU A CA 1
ATOM 580 C C . GLU A 1 80 ? -4.786 -21.724 9.468 1.00 36.28 80 GLU A C 1
ATOM 582 O O . GLU A 1 80 ? -3.912 -20.868 9.493 1.00 36.28 80 GLU A O 1
ATOM 587 N N . ALA A 1 81 ? -5.912 -21.613 10.194 1.00 49.69 81 ALA A N 1
ATOM 588 C CA . ALA A 1 81 ? -6.188 -20.634 11.268 1.00 49.69 81 ALA A CA 1
ATOM 589 C C . ALA A 1 81 ? -5.581 -19.220 11.100 1.00 49.69 81 ALA A C 1
ATOM 591 O O . ALA A 1 81 ? -4.887 -18.719 11.982 1.00 49.69 81 ALA A O 1
ATOM 592 N N . GLU A 1 82 ? -5.846 -18.565 9.973 1.00 55.62 82 GLU A N 1
ATOM 593 C CA . GLU A 1 82 ? -5.256 -17.258 9.702 1.00 55.62 82 GLU A CA 1
ATOM 594 C C . GLU A 1 82 ? -5.968 -16.148 10.490 1.00 55.62 82 GLU A C 1
ATOM 596 O O . GLU A 1 82 ? -7.118 -15.792 10.221 1.00 55.62 82 GLU A O 1
ATOM 601 N N . GLU A 1 83 ? -5.281 -15.640 11.514 1.00 63.62 83 GLU A N 1
ATOM 602 C CA . GLU A 1 83 ? -5.680 -14.447 12.254 1.00 63.62 83 GLU A CA 1
ATOM 603 C C . GLU A 1 83 ? -5.584 -13.210 11.351 1.00 63.62 83 GLU A C 1
ATOM 605 O O . GLU A 1 83 ? -4.570 -12.988 10.691 1.00 63.62 83 GLU A O 1
ATOM 610 N N . ASP A 1 84 ? -6.620 -12.369 11.364 1.00 76.50 84 ASP A N 1
ATOM 611 C CA . ASP A 1 84 ? -6.536 -11.036 10.772 1.00 76.50 84 ASP A CA 1
ATOM 612 C C . ASP A 1 84 ? -5.519 -10.208 11.578 1.00 76.50 84 ASP A C 1
ATOM 614 O O . ASP A 1 84 ? -5.731 -9.914 12.761 1.00 76.50 84 ASP A O 1
ATOM 618 N N . PHE A 1 85 ? -4.401 -9.843 10.949 1.00 81.31 85 PHE A N 1
ATOM 619 C CA . PHE A 1 85 ? -3.358 -9.043 11.580 1.00 81.31 85 PHE A CA 1
ATOM 620 C C . PHE A 1 85 ? -3.634 -7.564 11.335 1.00 81.31 85 PHE A C 1
ATOM 622 O O . PHE A 1 85 ? -3.585 -7.077 10.203 1.00 81.31 85 PHE A O 1
ATOM 629 N N . VAL A 1 86 ? -3.934 -6.851 12.416 1.00 78.56 86 VAL A N 1
ATOM 630 C CA . VAL A 1 86 ? -4.249 -5.425 12.388 1.00 78.56 86 VAL A CA 1
ATOM 631 C C . VAL A 1 86 ? -3.354 -4.722 13.398 1.00 78.56 86 VAL A C 1
ATOM 633 O O . VAL A 1 86 ? -3.526 -4.872 14.606 1.00 78.56 86 VAL A O 1
ATOM 636 N N . ASP A 1 87 ? -2.390 -3.959 12.899 1.00 84.44 87 ASP A N 1
ATOM 637 C CA . ASP A 1 87 ? -1.534 -3.069 13.679 1.00 84.44 87 ASP A CA 1
ATOM 638 C C . ASP A 1 87 ? -1.673 -1.615 13.155 1.00 84.44 87 ASP A C 1
ATOM 640 O O . ASP A 1 87 ? -2.389 -1.378 12.177 1.00 84.44 87 ASP A O 1
ATOM 644 N N . PRO A 1 88 ? -1.051 -0.603 13.793 1.00 87.25 88 PRO A N 1
ATOM 645 C CA . PRO A 1 88 ? -1.184 0.797 13.372 1.00 87.25 88 PRO A CA 1
ATOM 646 C C . PRO A 1 88 ? -0.739 1.127 11.934 1.00 87.25 88 PRO A C 1
ATOM 648 O O . PRO A 1 88 ? -1.058 2.211 11.448 1.00 87.25 88 PRO A O 1
ATOM 651 N N . TRP A 1 89 ? -0.001 0.242 11.263 1.00 72.38 89 TRP A N 1
ATOM 652 C CA . TRP A 1 89 ? 0.577 0.455 9.929 1.00 72.38 89 TRP A CA 1
ATOM 653 C C . TRP A 1 89 ? 0.229 -0.647 8.921 1.00 72.38 89 TRP A C 1
ATOM 655 O O . TRP A 1 89 ? 0.342 -0.437 7.714 1.00 72.38 89 TRP A O 1
ATOM 665 N N . THR A 1 90 ? -0.218 -1.801 9.400 1.00 74.38 90 THR A N 1
ATOM 666 C CA . THR A 1 90 ? -0.342 -3.043 8.652 1.00 74.38 90 THR A CA 1
ATOM 667 C C . THR A 1 90 ? -1.709 -3.646 8.898 1.00 74.38 90 THR A C 1
ATOM 669 O O . THR A 1 90 ? -2.119 -3.894 10.030 1.00 74.38 90 THR A O 1
ATOM 672 N N . VAL A 1 91 ? -2.398 -3.933 7.802 1.00 84.12 91 VAL A N 1
ATOM 673 C CA . VAL A 1 91 ? -3.663 -4.654 7.802 1.00 84.12 91 VAL A CA 1
ATOM 674 C C . VAL A 1 91 ? -3.517 -5.809 6.827 1.00 84.12 91 VAL A C 1
ATOM 676 O O . VAL A 1 91 ? -3.391 -5.593 5.622 1.00 84.12 91 VAL A O 1
ATOM 679 N N . GLN A 1 92 ? -3.495 -7.028 7.353 1.00 79.62 92 GLN A N 1
ATOM 680 C CA . GLN A 1 92 ? -3.422 -8.257 6.575 1.00 79.62 92 GLN A CA 1
ATOM 681 C C . GLN A 1 92 ? -4.615 -9.139 6.918 1.00 79.62 92 GLN A C 1
ATOM 683 O O . GLN A 1 92 ? -4.948 -9.344 8.084 1.00 79.62 92 GLN A O 1
ATOM 688 N N . THR A 1 93 ? -5.255 -9.655 5.877 1.00 84.69 93 THR A N 1
ATOM 689 C CA . THR A 1 93 ? -6.313 -10.650 5.984 1.00 84.69 93 THR A CA 1
ATOM 690 C C . THR A 1 93 ? -6.088 -11.692 4.908 1.00 84.69 93 THR A C 1
ATOM 692 O O . THR A 1 93 ? -5.724 -11.380 3.774 1.00 84.69 93 THR A O 1
ATOM 695 N N . SER A 1 94 ? -6.302 -12.934 5.291 1.00 75.25 94 SER A N 1
ATOM 696 C CA . SER A 1 94 ? -6.223 -14.115 4.437 1.00 75.25 94 SER A CA 1
ATOM 697 C C . SER A 1 94 ? -7.541 -14.421 3.734 1.00 75.25 94 SER A C 1
ATOM 699 O O . SER A 1 94 ? -7.620 -15.231 2.809 1.00 75.25 94 SER A O 1
ATOM 701 N N . SER A 1 95 ? -8.613 -13.770 4.185 1.00 75.94 95 SER A N 1
ATOM 702 C CA . SER A 1 95 ? -9.969 -14.021 3.738 1.00 75.94 95 SER A CA 1
ATOM 703 C C . SER A 1 95 ? -10.277 -13.228 2.475 1.00 75.94 95 SER A C 1
ATOM 705 O O . SER A 1 95 ? -10.215 -12.000 2.446 1.00 75.94 95 SER A O 1
ATOM 707 N N . ALA A 1 96 ? -10.753 -13.923 1.440 1.00 76.81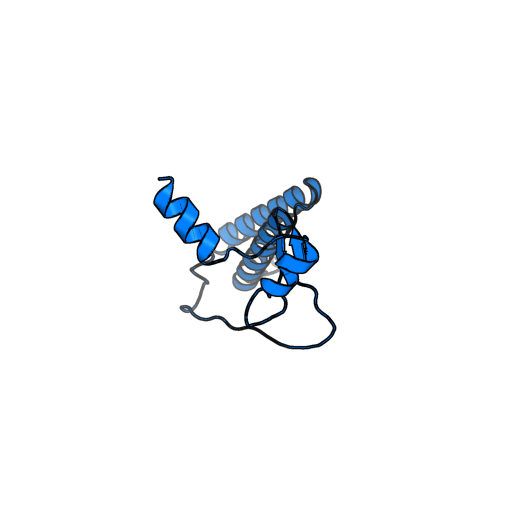 96 ALA A N 1
ATOM 708 C CA . ALA A 1 96 ? -11.267 -13.292 0.223 1.00 76.81 96 ALA A CA 1
ATOM 709 C C . ALA A 1 96 ? -12.494 -12.386 0.473 1.00 76.81 96 ALA A C 1
ATOM 711 O O . ALA A 1 96 ? -12.816 -11.541 -0.360 1.00 76.81 96 ALA A O 1
ATOM 712 N N . LYS A 1 97 ? -13.189 -12.548 1.612 1.00 81.12 97 LYS A N 1
ATOM 713 C CA . LYS A 1 97 ? -14.284 -11.660 2.055 1.00 81.12 97 LYS A CA 1
ATOM 714 C C . LYS A 1 97 ? -13.784 -10.392 2.757 1.00 81.12 97 LYS A C 1
ATOM 716 O O . LYS A 1 97 ? -14.602 -9.540 3.094 1.00 81.12 97 LYS A O 1
ATOM 721 N N . GLY A 1 98 ? -12.475 -10.258 2.954 1.00 85.00 98 GLY A N 1
ATOM 722 C CA . GLY A 1 98 ? -11.872 -9.206 3.760 1.00 85.00 98 GLY A CA 1
ATOM 723 C C . GLY A 1 98 ? -11.894 -9.525 5.257 1.00 85.00 98 GLY A C 1
ATOM 724 O O . GLY A 1 98 ? -12.194 -10.651 5.662 1.00 85.00 98 GLY A O 1
ATOM 725 N N . ILE A 1 99 ? -11.584 -8.498 6.049 1.00 86.12 99 ILE A N 1
ATOM 726 C CA . ILE A 1 99 ? -11.396 -8.558 7.505 1.00 86.12 99 IL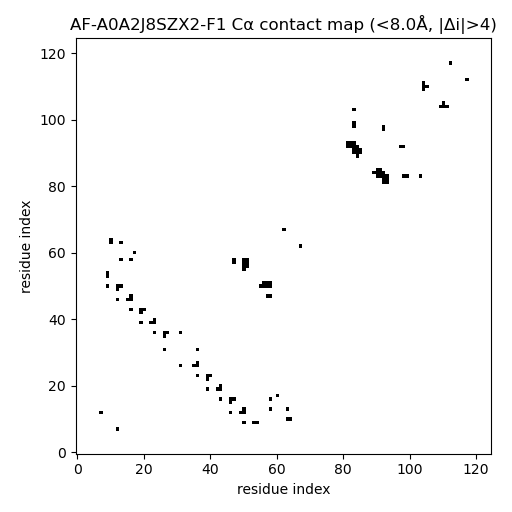E A CA 1
ATOM 727 C C . ILE A 1 99 ? -12.712 -8.876 8.216 1.00 86.12 99 ILE A C 1
ATOM 729 O O . ILE A 1 99 ? -13.745 -8.249 7.959 1.00 86.12 99 ILE A O 1
ATOM 733 N N . ASP A 1 100 ? -12.659 -9.794 9.176 1.00 88.88 100 ASP A N 1
ATOM 734 C CA . ASP A 1 100 ? -13.769 -10.089 10.074 1.00 88.88 100 ASP A CA 1
ATOM 735 C C . AS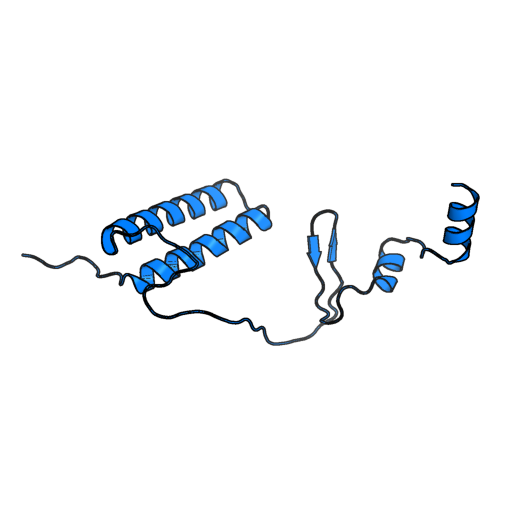P A 1 100 ? -13.815 -9.059 11.21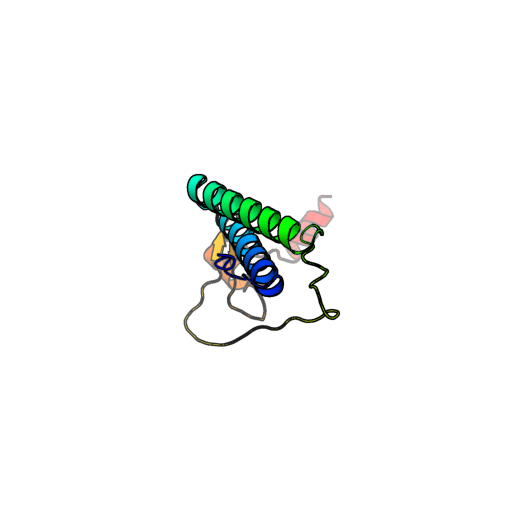7 1.00 88.88 100 ASP A C 1
ATOM 737 O O . ASP A 1 100 ? -13.205 -9.211 12.280 1.00 88.88 100 ASP A O 1
ATOM 741 N N . TYR A 1 101 ? -14.545 -7.965 10.988 1.00 89.75 101 TYR A N 1
ATOM 742 C CA . TYR A 1 101 ? -14.655 -6.874 11.958 1.00 89.75 101 TYR A CA 1
ATOM 743 C C . TYR A 1 101 ? -15.248 -7.311 13.306 1.00 89.75 101 TYR A C 1
ATOM 745 O O . TYR A 1 101 ? -14.899 -6.715 14.324 1.00 89.75 101 TYR A O 1
ATOM 753 N N . ASP A 1 102 ? -16.114 -8.328 13.355 1.00 89.62 102 ASP A N 1
ATOM 754 C CA . ASP A 1 102 ? -16.709 -8.779 14.620 1.00 89.62 102 ASP A CA 1
ATOM 755 C C . ASP A 1 102 ? -15.663 -9.486 15.495 1.00 89.62 102 ASP A C 1
ATOM 757 O O . ASP A 1 102 ? -15.583 -9.224 16.699 1.00 89.62 102 ASP A O 1
ATOM 761 N N . LYS A 1 103 ? -14.777 -10.292 14.893 1.00 89.62 103 LYS A N 1
ATOM 762 C CA . LYS A 1 103 ? -13.610 -10.843 15.604 1.00 89.62 103 LYS A CA 1
ATOM 763 C C . LYS A 1 103 ? -12.663 -9.750 16.079 1.00 89.62 103 LYS A C 1
ATOM 765 O O . LYS A 1 103 ? -12.164 -9.827 17.200 1.00 89.62 103 LYS A O 1
ATOM 770 N N . LEU A 1 104 ? -12.435 -8.727 15.257 1.00 87.88 104 LEU A N 1
ATOM 771 C CA . LEU A 1 104 ? -11.537 -7.624 15.588 1.00 87.88 104 LEU A CA 1
ATOM 772 C C . LEU A 1 104 ? -12.038 -6.802 16.784 1.00 87.88 104 LEU A C 1
ATOM 774 O O . LEU A 1 104 ? -11.261 -6.462 17.678 1.00 87.88 104 LEU A O 1
ATOM 778 N N . ILE A 1 105 ? -13.350 -6.545 16.829 1.00 90.00 105 ILE A N 1
ATOM 779 C CA . ILE A 1 105 ? -14.028 -5.892 17.957 1.00 90.00 105 ILE A CA 1
ATOM 780 C C . ILE A 1 105 ? -13.770 -6.674 19.252 1.00 90.00 105 ILE A C 1
ATOM 782 O O . ILE A 1 105 ? -13.383 -6.072 20.253 1.00 90.00 105 ILE A O 1
ATOM 786 N N . VAL A 1 106 ? -13.904 -8.005 19.230 1.00 90.56 106 VAL A N 1
ATOM 787 C CA . VAL A 1 106 ? -13.638 -8.865 20.398 1.00 90.56 106 VAL A CA 1
ATOM 788 C C . VAL A 1 106 ? -12.146 -8.893 20.760 1.00 90.56 106 VAL A C 1
ATOM 790 O O . VAL A 1 106 ? -11.806 -8.727 21.930 1.00 90.56 106 VAL A O 1
ATOM 793 N N . ARG A 1 107 ? -11.248 -9.047 19.775 1.00 86.62 107 ARG A N 1
ATOM 794 C CA . ARG A 1 107 ? -9.780 -9.118 19.950 1.00 86.62 107 ARG A CA 1
ATOM 795 C C . ARG A 1 107 ? -9.218 -7.880 20.653 1.00 86.62 107 ARG A C 1
ATOM 797 O O . ARG A 1 107 ? -8.362 -8.020 21.522 1.00 86.62 107 ARG A O 1
ATOM 804 N N . PHE A 1 108 ? -9.703 -6.691 20.292 1.00 90.25 108 PHE A N 1
ATOM 805 C CA . PHE A 1 108 ? -9.291 -5.421 20.902 1.00 90.25 108 PHE A CA 1
ATOM 806 C C . PHE A 1 108 ? -10.160 -4.986 22.089 1.00 90.25 108 PHE A C 1
ATOM 808 O O . PHE A 1 108 ? -9.928 -3.910 22.639 1.00 90.25 108 PHE A O 1
ATOM 815 N N . GLY A 1 109 ? -11.171 -5.771 22.482 1.00 91.38 109 GLY A N 1
ATOM 816 C CA . GLY A 1 109 ? -12.097 -5.404 23.562 1.00 91.38 109 GLY A CA 1
ATOM 817 C C . GLY A 1 109 ? -12.894 -4.126 23.274 1.00 91.38 109 GLY A C 1
ATOM 818 O O . GLY A 1 109 ? -13.268 -3.397 24.191 1.00 91.38 109 GLY A O 1
ATOM 819 N N . SER A 1 110 ? -13.110 -3.825 21.995 1.00 93.19 110 SER A N 1
ATOM 820 C CA . SER A 1 110 ? -13.888 -2.673 21.549 1.00 93.19 110 SER A CA 1
ATOM 821 C C . SER A 1 110 ? -15.389 -2.969 21.596 1.00 93.19 110 SER A C 1
ATOM 823 O O . SER A 1 110 ? -15.820 -4.103 21.788 1.00 93.19 110 SER A O 1
ATOM 825 N N . SER A 1 111 ? -16.211 -1.934 21.422 1.00 92.88 111 SER A N 1
ATOM 826 C CA . SER A 1 111 ? -17.671 -2.060 21.326 1.00 92.88 111 SER A CA 1
ATOM 827 C C . SER A 1 111 ? -18.142 -1.722 19.916 1.00 92.88 111 SER A C 1
ATOM 829 O O . SER A 1 111 ? -17.615 -0.802 19.287 1.00 92.88 111 SER A O 1
ATOM 831 N N . LYS A 1 112 ? -19.138 -2.460 19.415 1.00 94.25 112 LYS A N 1
ATOM 832 C CA . LYS A 1 112 ? -19.759 -2.155 18.124 1.00 94.25 112 LYS A CA 1
ATOM 833 C C . LYS A 1 112 ? -20.544 -0.845 18.224 1.00 94.25 112 LYS A C 1
ATOM 835 O O . LYS A 1 112 ? -21.072 -0.493 19.275 1.00 94.25 112 LYS A O 1
ATOM 840 N N . ILE A 1 113 ? -20.595 -0.105 17.122 1.00 95.50 113 ILE A N 1
ATOM 841 C CA . ILE A 1 113 ? -21.390 1.119 17.041 1.00 95.50 113 ILE A CA 1
ATOM 842 C C . ILE A 1 113 ? -22.844 0.724 16.772 1.00 95.50 113 ILE A C 1
ATOM 844 O O . ILE A 1 113 ? -23.191 0.344 15.654 1.00 95.50 113 ILE A O 1
ATOM 848 N N . ASP A 1 114 ? -23.682 0.829 17.801 1.00 94.69 114 ASP A N 1
ATOM 849 C CA . ASP A 1 114 ? -25.104 0.494 17.723 1.00 94.69 114 ASP A CA 1
ATOM 850 C C . ASP A 1 114 ? -25.970 1.676 17.271 1.00 94.69 114 ASP A C 1
ATOM 852 O O . ASP A 1 114 ? -25.593 2.849 17.367 1.00 94.69 114 ASP A O 1
ATOM 856 N N . LYS A 1 115 ? -27.190 1.376 16.809 1.00 95.25 115 LYS A N 1
ATOM 857 C CA . LYS A 1 115 ? -28.116 2.394 16.291 1.00 95.25 115 LYS A CA 1
ATOM 858 C C . LYS A 1 115 ? -28.498 3.443 17.340 1.00 95.25 115 LYS A C 1
ATOM 860 O O . LYS A 1 115 ? -28.666 4.609 17.000 1.00 95.25 115 LYS A O 1
ATOM 865 N N . GLU A 1 116 ? -28.580 3.051 18.609 1.00 95.62 116 GLU A N 1
ATOM 866 C CA . GLU A 1 116 ? -28.808 3.979 19.720 1.00 95.62 116 GLU A CA 1
ATOM 867 C C . GLU A 1 116 ? -27.682 5.016 19.841 1.00 95.62 116 GLU A C 1
ATOM 869 O O . GLU A 1 116 ? -27.953 6.209 19.992 1.00 95.62 116 GLU A O 1
ATOM 874 N N . LEU A 1 117 ? -26.422 4.580 19.717 1.00 93.81 117 LEU A N 1
ATOM 875 C CA . LEU A 1 117 ? -25.261 5.465 19.780 1.00 93.81 117 LEU A CA 1
ATOM 876 C C . LEU A 1 117 ? -25.278 6.482 18.634 1.00 93.81 117 LEU A C 1
ATOM 878 O O . LEU A 1 117 ? -25.032 7.663 18.873 1.00 93.81 117 LEU A O 1
ATOM 882 N N . ILE A 1 118 ? -25.627 6.039 17.424 1.00 95.38 118 ILE A N 1
ATOM 883 C CA . ILE A 1 118 ? -25.780 6.909 16.249 1.00 95.38 118 ILE A CA 1
ATOM 884 C C . ILE A 1 118 ? -26.851 7.975 16.513 1.00 95.38 118 ILE A C 1
ATOM 886 O O . ILE A 1 118 ? -26.570 9.167 16.411 1.00 95.38 118 ILE A O 1
ATOM 890 N N . ASN A 1 119 ? -28.041 7.565 16.957 1.00 95.75 119 ASN A N 1
ATOM 891 C CA . ASN A 1 119 ? -29.145 8.485 17.248 1.00 95.75 119 ASN A CA 1
ATOM 892 C C . ASN A 1 119 ? -28.789 9.489 18.364 1.00 95.75 119 ASN A C 1
ATOM 894 O O . ASN A 1 119 ? -29.252 10.630 18.368 1.00 95.75 119 ASN A O 1
ATOM 898 N N . ARG A 1 120 ? -27.978 9.075 19.347 1.00 96.94 120 ARG A N 1
ATOM 899 C CA . ARG A 1 120 ? -27.496 9.963 20.414 1.00 96.94 120 ARG A CA 1
ATOM 900 C C . ARG A 1 120 ? -26.558 11.045 19.876 1.00 96.94 120 ARG A C 1
ATOM 902 O O . ARG A 1 120 ? -26.649 12.174 20.346 1.00 96.94 120 ARG A O 1
ATOM 909 N N . ILE A 1 121 ? -25.693 10.711 18.917 1.00 95.62 121 ILE A N 1
ATOM 910 C CA . ILE A 1 121 ? -24.792 11.669 18.256 1.00 95.62 121 ILE A CA 1
ATOM 911 C C . ILE A 1 121 ? -25.593 12.638 17.377 1.00 95.62 121 ILE A C 1
ATOM 913 O O . ILE A 1 121 ? -25.368 13.842 17.461 1.00 95.62 121 ILE A O 1
ATOM 917 N N . GLU A 1 122 ? -26.575 12.139 16.617 1.00 94.88 122 GLU A N 1
ATOM 918 C CA . GLU A 1 122 ? -27.477 12.970 15.798 1.00 94.88 122 GLU A CA 1
ATOM 919 C C . GLU A 1 122 ? -28.257 13.994 16.631 1.00 94.88 122 GLU A C 1
ATOM 921 O O . GLU A 1 122 ? -28.500 15.102 16.179 1.00 94.88 122 GLU A O 1
ATOM 926 N N . ARG A 1 123 ? -28.642 13.650 17.866 1.00 95.12 123 ARG A N 1
ATOM 927 C CA . ARG A 1 123 ? -29.316 14.587 18.782 1.00 95.12 123 ARG A CA 1
ATOM 928 C C . ARG A 1 123 ? -28.387 15.622 19.417 1.00 95.12 123 ARG A C 1
ATOM 930 O O . ARG A 1 123 ? -28.881 16.599 19.975 1.00 95.12 123 ARG A O 1
ATOM 937 N N . ALA A 1 124 ? -27.087 15.349 19.453 1.00 91.50 124 ALA A N 1
ATOM 938 C CA . ALA A 1 124 ? -26.093 16.170 20.138 1.00 91.50 124 ALA A CA 1
ATOM 939 C C . ALA A 1 124 ? -25.329 17.112 19.192 1.00 91.50 124 ALA A C 1
ATOM 941 O O . ALA A 1 124 ? -24.532 17.917 19.676 1.00 91.50 124 ALA A O 1
ATOM 942 N N . THR A 1 125 ? -25.560 16.994 17.882 1.00 85.25 125 THR A N 1
ATOM 943 C CA . THR A 1 125 ? -24.934 17.790 16.816 1.00 85.25 125 THR A CA 1
ATOM 944 C C . THR A 1 125 ? -26.003 18.611 16.110 1.00 85.25 125 THR A C 1
ATOM 946 O O . THR A 1 125 ? -25.706 19.772 15.757 1.00 85.25 125 THR A O 1
#

Organism: Pongo abelii (NCBI:txid9601)

Secondary structure (DSSP, 8-state):
---------HHHHHHHHHHHHHHHHHHHHTT--HHHHHHHHHHHHHHHHHHHHHHSS---TT--SS-------------S----EE-SS-EE---TT---HHHHHHHTT-----HHHHHHHHHH-

Sequence (125 aa):
MPNSEPCVSPLELFNSIATQGELVRSLKAGNASKDEIDSAVKMLLSLKMSYKAAMGEDYKANCPPGNPAPTSNHGPDATEAEEDFVDPWTVQTSSAKGIDYDKLIVRFGSSKIDKELINRIERAT

Foldseek 3Di:
DDDDDPCCDLQNLLVVLVVLVVVLVVCVLVVHDPVVNVVSVVVSVVSQVVSCVVVVDGRDPLDDPDDHDDDDDDDDDDDDDDDQDDDPRDTDDPDPVGDDVVVVCVVVVHDDCDPVNVVVVVVVD

pLDDT: mean 76.27, std 18.45, range [29.08, 96.94]